Protein AF-A0A388SKE5-F1 (afdb_monomer_lite)

pLDDT: mean 77.59, std 18.89, range [43.91, 95.75]

Radius of gyration: 23.03 Å; chains: 1; bounding box: 54×55×40 Å

Structure (mmCIF, N/CA/C/O backbone):
data_AF-A0A388SKE5-F1
#
_entry.id   AF-A0A388SKE5-F1
#
loop_
_atom_site.group_PDB
_atom_site.id
_atom_site.type_symbol
_atom_site.label_atom_id
_atom_site.label_alt_id
_atom_site.label_comp_id
_atom_site.label_asym_id
_atom_site.label_entity_id
_atom_site.label_seq_id
_atom_site.pdbx_PDB_ins_code
_atom_site.Cartn_x
_atom_site.Cartn_y
_atom_site.Cartn_z
_atom_site.occupancy
_atom_site.B_iso_or_equiv
_atom_site.auth_seq_id
_atom_site.auth_comp_id
_atom_site.auth_asym_id
_atom_site.auth_atom_id
_atom_site.pdbx_PDB_model_num
ATOM 1 N N . MET A 1 1 ? 25.478 -10.055 5.395 1.00 52.91 1 MET A N 1
ATOM 2 C CA . MET A 1 1 ? 24.537 -10.668 4.435 1.00 52.91 1 MET A CA 1
ATOM 3 C C . MET A 1 1 ? 23.573 -9.579 4.014 1.00 52.91 1 MET A C 1
ATOM 5 O O . MET A 1 1 ? 22.915 -9.023 4.881 1.00 52.91 1 MET A O 1
ATOM 9 N N . PHE A 1 2 ? 23.637 -9.171 2.746 1.00 61.38 2 PHE A N 1
ATOM 10 C CA . PHE A 1 2 ? 22.930 -8.008 2.207 1.00 61.38 2 PHE A CA 1
ATOM 11 C C . PHE A 1 2 ? 21.417 -8.188 2.361 1.00 61.38 2 PHE A C 1
ATOM 13 O O . PHE A 1 2 ? 20.822 -9.045 1.713 1.00 61.38 2 PHE A O 1
ATOM 20 N N . GLY A 1 3 ? 20.822 -7.413 3.269 1.00 72.88 3 GLY A N 1
ATOM 21 C CA . GLY A 1 3 ? 19.377 -7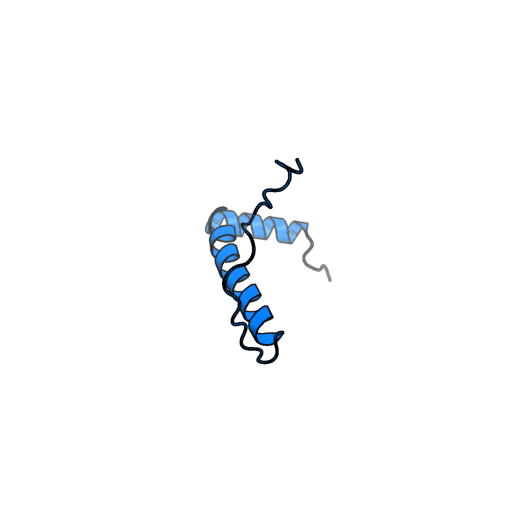.261 3.347 1.00 72.88 3 GLY A CA 1
ATOM 22 C C . GLY A 1 3 ? 18.880 -6.580 2.079 1.00 72.88 3 GLY A C 1
ATOM 23 O O . GLY A 1 3 ? 19.586 -5.750 1.511 1.00 72.88 3 GLY A O 1
ATOM 24 N N . ILE A 1 4 ? 17.684 -6.961 1.639 1.00 80.56 4 ILE A N 1
ATOM 25 C CA . ILE A 1 4 ? 16.993 -6.331 0.515 1.00 80.56 4 ILE A CA 1
ATOM 26 C C . ILE A 1 4 ? 16.958 -4.825 0.784 1.00 80.56 4 ILE A C 1
ATOM 28 O O . ILE A 1 4 ? 16.326 -4.374 1.742 1.00 80.56 4 ILE A O 1
ATOM 32 N N . GLY A 1 5 ? 17.694 -4.062 -0.017 1.00 89.50 5 GLY A N 1
ATOM 33 C CA . GLY A 1 5 ? 17.723 -2.618 0.077 1.00 89.50 5 GLY A CA 1
ATOM 34 C C . GLY A 1 5 ? 16.452 -2.010 -0.501 1.00 89.50 5 GLY A C 1
ATOM 35 O O . GLY A 1 5 ? 15.636 -2.657 -1.164 1.00 89.50 5 GLY A O 1
ATOM 36 N N . ILE A 1 6 ? 16.287 -0.709 -0.263 1.00 93.12 6 ILE A N 1
ATOM 37 C CA . ILE A 1 6 ? 15.176 0.070 -0.828 1.00 93.12 6 ILE A CA 1
ATOM 38 C C . ILE A 1 6 ? 15.182 -0.016 -2.364 1.00 93.12 6 ILE A C 1
ATOM 40 O O . ILE A 1 6 ? 14.122 -0.010 -2.988 1.00 93.12 6 ILE A O 1
ATOM 44 N N . GLN A 1 7 ? 16.364 -0.131 -2.974 1.00 91.88 7 GLN A N 1
ATOM 45 C CA . GLN A 1 7 ? 16.525 -0.183 -4.421 1.00 91.88 7 GLN A CA 1
ATOM 46 C C . GLN A 1 7 ? 16.019 -1.505 -5.011 1.00 91.88 7 GLN A C 1
ATOM 48 O O . GLN A 1 7 ? 15.259 -1.481 -5.978 1.00 91.88 7 GLN A O 1
ATOM 53 N N . GLU A 1 8 ? 16.346 -2.646 -4.402 1.00 92.19 8 GLU A N 1
ATOM 54 C CA . GLU A 1 8 ? 15.805 -3.946 -4.801 1.00 92.19 8 GLU A CA 1
ATOM 55 C C . GLU A 1 8 ? 14.288 -4.010 -4.589 1.00 92.19 8 GLU A C 1
ATOM 57 O O . GLU A 1 8 ? 13.564 -4.490 -5.464 1.00 92.19 8 GLU A O 1
ATOM 62 N N . LEU A 1 9 ? 13.784 -3.464 -3.475 1.00 93.50 9 LEU A N 1
ATOM 63 C CA . LEU A 1 9 ? 12.345 -3.392 -3.213 1.00 93.50 9 LEU A CA 1
ATOM 64 C C . LEU A 1 9 ? 11.611 -2.560 -4.277 1.00 93.50 9 LEU A C 1
ATOM 66 O O . LEU A 1 9 ? 10.530 -2.950 -4.714 1.00 93.50 9 LEU A O 1
ATOM 70 N N . LEU A 1 10 ? 12.200 -1.447 -4.728 1.00 94.12 10 LEU A N 1
ATOM 71 C CA . LEU A 1 10 ? 11.648 -0.622 -5.806 1.00 94.12 10 LEU A CA 1
ATOM 72 C C . LEU A 1 10 ? 11.583 -1.375 -7.136 1.00 94.12 10 LEU A C 1
ATOM 74 O O . LEU A 1 10 ? 10.567 -1.298 -7.823 1.00 94.12 10 LEU A O 1
ATOM 78 N N . VAL A 1 11 ? 12.626 -2.129 -7.493 1.00 95.25 11 VAL A N 1
ATOM 79 C CA . VAL A 1 11 ? 12.630 -2.941 -8.722 1.00 95.25 11 VAL A CA 1
ATOM 80 C C . VAL A 1 11 ? 11.524 -3.997 -8.679 1.00 95.25 11 VAL A C 1
ATOM 82 O O . VAL A 1 11 ? 10.771 -4.147 -9.643 1.00 95.25 11 VAL A O 1
ATOM 85 N N . VAL A 1 12 ? 11.374 -4.689 -7.546 1.00 94.38 12 VAL A N 1
ATOM 86 C CA . VAL A 1 12 ? 10.294 -5.668 -7.354 1.00 94.38 12 VAL A CA 1
ATOM 87 C C . VAL A 1 12 ? 8.926 -4.989 -7.413 1.00 94.38 12 VAL A C 1
ATOM 89 O O . VAL A 1 12 ? 8.023 -5.495 -8.076 1.00 94.38 12 VAL A O 1
ATOM 92 N N . LEU A 1 13 ? 8.769 -3.823 -6.781 1.00 93.75 13 LEU A N 1
ATOM 93 C CA . LEU A 1 13 ? 7.528 -3.054 -6.823 1.00 93.75 13 LEU A CA 1
ATOM 94 C C . LEU A 1 13 ? 7.150 -2.689 -8.263 1.00 93.75 13 LEU A C 1
ATOM 96 O O . LEU A 1 13 ? 5.998 -2.866 -8.646 1.00 93.75 13 LEU A O 1
ATOM 100 N N . VAL A 1 14 ? 8.107 -2.238 -9.078 1.00 95.44 14 VAL A N 1
ATOM 101 C CA . VAL A 1 14 ? 7.867 -1.933 -10.496 1.00 95.44 14 VAL A CA 1
ATOM 102 C C . VAL A 1 14 ? 7.429 -3.182 -11.265 1.00 95.44 14 VAL A C 1
ATOM 104 O O . VAL A 1 14 ? 6.469 -3.108 -12.025 1.00 95.44 14 VAL A O 1
ATOM 107 N N . LEU A 1 15 ? 8.056 -4.341 -11.041 1.00 95.75 15 LEU A N 1
ATOM 108 C CA . LEU A 1 15 ? 7.633 -5.599 -11.672 1.00 95.75 15 LEU A CA 1
ATOM 109 C C . LEU A 1 15 ? 6.201 -5.991 -11.289 1.00 95.75 15 LEU A C 1
ATOM 111 O O . LEU A 1 15 ? 5.397 -6.325 -12.158 1.00 95.75 15 LEU A O 1
ATOM 115 N N . VAL A 1 16 ? 5.859 -5.901 -10.004 1.00 95.12 16 VAL A N 1
ATOM 116 C CA . VAL A 1 16 ? 4.494 -6.144 -9.511 1.00 95.12 16 VAL A CA 1
ATOM 117 C C . VAL A 1 16 ? 3.513 -5.175 -10.175 1.00 95.12 16 VAL A C 1
ATOM 119 O O . VAL A 1 16 ? 2.446 -5.587 -10.626 1.00 95.12 16 VAL A O 1
ATOM 122 N N . LEU A 1 17 ? 3.884 -3.901 -10.302 1.00 94.44 17 LEU A N 1
ATOM 123 C CA . LEU A 1 17 ? 3.069 -2.895 -10.972 1.00 94.44 17 LEU A CA 1
ATOM 124 C C . LEU A 1 17 ? 2.895 -3.145 -12.470 1.00 94.44 17 LEU A C 1
ATOM 126 O O . LEU A 1 17 ? 1.844 -2.807 -13.001 1.00 94.44 17 LEU A O 1
ATOM 130 N N . LEU A 1 18 ? 3.874 -3.735 -13.152 1.00 95.06 18 LEU A N 1
ATOM 131 C CA . LEU A 1 18 ? 3.731 -4.116 -14.559 1.00 95.06 18 LEU A CA 1
ATOM 132 C C . LEU A 1 18 ? 2.768 -5.295 -14.733 1.00 95.06 18 LEU A C 1
ATOM 134 O O . LEU A 1 18 ? 1.973 -5.295 -15.667 1.00 95.06 18 LEU A O 1
ATOM 138 N N . VAL A 1 19 ? 2.809 -6.275 -13.826 1.00 95.00 19 VAL A N 1
ATOM 139 C CA . VAL A 1 19 ? 1.942 -7.464 -13.883 1.00 95.00 19 VAL A CA 1
ATOM 140 C C . VAL A 1 19 ? 0.500 -7.134 -13.492 1.00 95.00 19 VAL A C 1
ATOM 142 O O . VAL A 1 19 ? -0.437 -7.523 -14.183 1.00 95.00 19 VAL A O 1
ATOM 145 N N . PHE A 1 20 ? 0.310 -6.422 -12.380 1.00 92.75 20 PHE A N 1
ATOM 146 C CA . PHE A 1 20 ? -1.017 -6.137 -11.825 1.00 92.75 20 PHE A CA 1
ATOM 147 C C . PHE A 1 20 ? -1.579 -4.771 -12.243 1.00 92.75 20 PHE A C 1
ATOM 149 O O . PHE A 1 20 ? -2.782 -4.541 -12.137 1.00 92.75 20 PHE A O 1
ATOM 156 N N . GLY A 1 21 ? -0.734 -3.857 -12.719 1.00 90.81 21 GLY A N 1
ATOM 157 C CA . GLY A 1 21 ? -1.093 -2.473 -13.021 1.00 90.81 21 GLY A CA 1
ATOM 158 C C . GLY A 1 21 ? -1.038 -1.546 -11.798 1.00 90.81 21 GLY A C 1
ATOM 159 O O . GLY A 1 21 ? -1.382 -1.926 -10.677 1.00 90.81 21 GLY A O 1
ATOM 160 N N . ALA A 1 22 ? -0.688 -0.274 -12.027 1.00 89.88 22 ALA A N 1
ATOM 161 C CA . ALA A 1 22 ? -0.639 0.781 -11.000 1.00 89.88 22 ALA A CA 1
ATOM 162 C C . ALA A 1 22 ? -1.967 1.005 -10.258 1.00 89.88 22 ALA A C 1
ATOM 164 O O . ALA A 1 22 ? -1.968 1.411 -9.098 1.00 89.88 22 ALA A O 1
ATOM 165 N N . ASN A 1 23 ? -3.095 0.689 -10.898 1.00 91.12 23 ASN A N 1
ATOM 166 C CA . ASN A 1 23 ? -4.425 0.911 -10.334 1.00 91.12 23 ASN A CA 1
ATOM 167 C C . ASN A 1 23 ? -4.846 -0.159 -9.314 1.00 91.12 23 ASN A C 1
ATOM 169 O O . ASN A 1 23 ? -5.701 0.116 -8.474 1.00 91.12 23 ASN A O 1
ATOM 173 N N . LYS A 1 24 ? -4.245 -1.359 -9.338 1.00 90.19 24 LYS A N 1
ATOM 174 C CA . LYS A 1 24 ? -4.661 -2.456 -8.450 1.00 90.19 24 LYS A CA 1
ATOM 175 C C . LYS A 1 24 ? -4.170 -2.299 -7.013 1.00 90.19 24 LYS A C 1
ATOM 177 O O . LYS A 1 24 ? -4.890 -2.676 -6.092 1.00 90.19 24 LYS A O 1
ATOM 182 N N . LEU A 1 25 ? -3.001 -1.693 -6.794 1.00 90.81 25 LEU A N 1
ATOM 183 C CA . LEU A 1 25 ? -2.488 -1.450 -5.439 1.00 90.81 25 LEU A CA 1
ATOM 184 C C . LEU A 1 25 ? -3.396 -0.507 -4.615 1.00 90.81 25 LEU A C 1
ATOM 186 O O . LEU A 1 25 ? -3.757 -0.890 -3.501 1.00 90.81 25 LEU A O 1
ATOM 190 N N . PRO A 1 26 ? -3.826 0.672 -5.116 1.00 89.62 26 PRO A N 1
ATOM 191 C CA . PRO A 1 26 ? -4.763 1.540 -4.394 1.00 89.62 26 PRO A CA 1
ATOM 192 C C . PRO A 1 26 ? -6.142 0.909 -4.177 1.00 89.62 26 PRO A C 1
ATOM 194 O O . PRO A 1 26 ? -6.736 1.081 -3.113 1.00 89.62 26 PRO A O 1
ATOM 197 N N . GLU A 1 27 ? -6.645 0.164 -5.165 1.00 91.62 27 GLU A N 1
ATOM 198 C CA . GLU A 1 27 ? -7.946 -0.512 -5.109 1.00 91.62 27 GLU A CA 1
ATOM 199 C C . GLU A 1 27 ? -7.998 -1.525 -3.954 1.00 91.62 27 GLU A C 1
ATOM 201 O O . GLU A 1 27 ? -8.908 -1.488 -3.120 1.00 91.62 27 GLU A O 1
ATOM 206 N N . ILE A 1 28 ? -6.964 -2.363 -3.840 1.00 92.12 28 ILE A N 1
ATOM 207 C CA . ILE A 1 28 ? -6.827 -3.352 -2.763 1.00 92.12 28 ILE A CA 1
ATOM 208 C C . ILE A 1 28 ? -6.489 -2.657 -1.434 1.00 92.12 28 ILE A C 1
ATOM 210 O O . ILE A 1 28 ? -7.079 -2.966 -0.395 1.00 92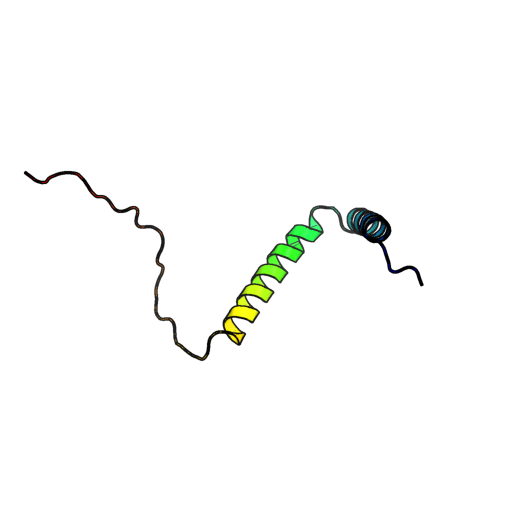.12 28 ILE A O 1
ATOM 214 N N . GLY A 1 29 ? -5.586 -1.673 -1.456 1.00 93.62 29 GLY A N 1
ATOM 215 C CA . GLY A 1 29 ? -5.156 -0.924 -0.275 1.00 93.62 29 GLY A CA 1
ATOM 216 C C . GLY A 1 29 ? -6.294 -0.162 0.406 1.00 93.62 29 GLY A C 1
ATOM 217 O O . GLY A 1 29 ? -6.371 -0.143 1.633 1.00 93.62 29 GLY A O 1
ATOM 218 N N . GLY A 1 30 ? -7.231 0.403 -0.358 1.00 95.12 30 GLY A N 1
ATOM 219 C CA . GLY A 1 30 ? -8.414 1.064 0.195 1.00 95.12 30 GLY A CA 1
ATOM 220 C C . GLY A 1 30 ? -9.331 0.102 0.960 1.00 95.12 30 GLY A C 1
ATOM 22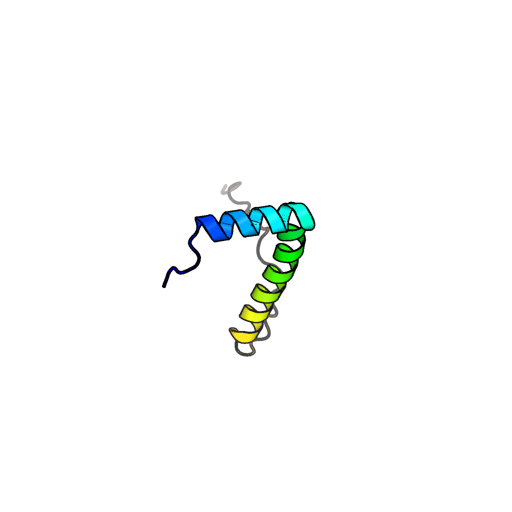1 O O . GLY A 1 30 ? -9.849 0.454 2.021 1.00 95.12 30 GLY A O 1
ATOM 222 N N . GLY A 1 31 ? -9.513 -1.121 0.451 1.00 94.81 31 GLY A N 1
ATOM 223 C CA . GLY A 1 31 ? -10.279 -2.175 1.123 1.00 94.81 31 GLY A CA 1
ATOM 224 C C . GLY A 1 31 ? -9.592 -2.673 2.393 1.00 94.81 31 GLY A C 1
ATOM 225 O O . GLY A 1 31 ? -10.187 -2.641 3.472 1.00 94.81 31 GLY A O 1
ATOM 226 N N . LEU A 1 32 ? -8.316 -3.049 2.278 1.00 95.75 32 LEU A N 1
ATOM 227 C CA . LEU A 1 32 ? -7.509 -3.522 3.405 1.00 95.75 32 LEU A CA 1
ATOM 228 C C . LEU A 1 32 ? -7.344 -2.449 4.486 1.00 95.75 32 LEU A C 1
ATOM 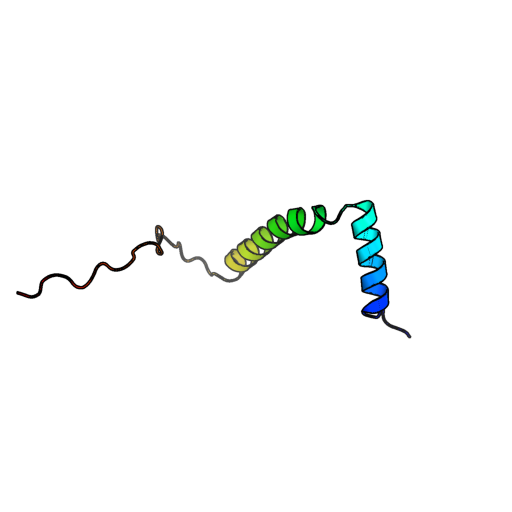230 O O . LEU A 1 32 ? -7.467 -2.750 5.666 1.00 95.75 32 LEU A O 1
ATOM 234 N N . GLY A 1 33 ? -7.139 -1.187 4.111 1.00 94.25 33 GLY A N 1
ATOM 235 C CA . GLY A 1 33 ? -6.994 -0.083 5.058 1.00 94.25 33 GLY A CA 1
ATOM 236 C C . GLY A 1 33 ? -8.257 0.155 5.887 1.00 94.25 33 GLY A C 1
ATOM 237 O O . GLY A 1 33 ? -8.172 0.354 7.099 1.00 94.25 33 GLY A O 1
ATOM 238 N N . ARG A 1 34 ? -9.443 0.072 5.266 1.00 94.25 34 ARG A N 1
ATOM 239 C CA . ARG A 1 34 ? -10.723 0.120 5.994 1.00 94.25 34 ARG A CA 1
ATOM 240 C C . ARG A 1 34 ? -10.884 -1.080 6.924 1.00 94.25 34 ARG A C 1
ATOM 242 O O . ARG A 1 34 ? -11.267 -0.889 8.075 1.00 94.25 34 ARG A O 1
ATOM 249 N N . ALA A 1 35 ? -10.545 -2.282 6.456 1.00 95.38 35 ALA A N 1
ATOM 250 C CA . ALA A 1 35 ? -10.610 -3.497 7.263 1.00 95.38 35 ALA A CA 1
ATOM 251 C C . ALA A 1 35 ? -9.682 -3.419 8.484 1.00 95.38 35 ALA A C 1
ATOM 253 O O . ALA A 1 35 ? -10.140 -3.613 9.604 1.00 95.38 35 ALA A O 1
ATOM 254 N N . ILE A 1 36 ? -8.416 -3.035 8.296 1.00 95.31 36 ILE A N 1
ATOM 255 C CA . ILE A 1 36 ? -7.439 -2.861 9.380 1.00 95.31 36 ILE A CA 1
ATOM 256 C C . ILE A 1 36 ? -7.900 -1.776 10.358 1.00 95.31 36 ILE A C 1
ATOM 258 O O . ILE A 1 36 ? -7.788 -1.950 11.568 1.00 95.31 36 ILE A O 1
ATOM 262 N N . ARG A 1 37 ? -8.450 -0.659 9.863 1.00 92.06 37 ARG A N 1
ATOM 263 C CA . ARG A 1 37 ? -8.973 0.419 10.716 1.00 92.06 37 ARG A CA 1
ATOM 264 C C . ARG A 1 37 ? -10.146 -0.048 11.576 1.00 92.06 37 ARG A C 1
ATOM 266 O O . AR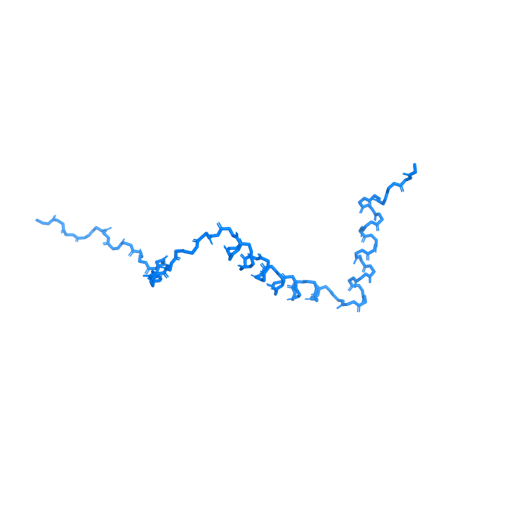G A 1 37 ? -10.177 0.274 12.761 1.00 92.06 37 ARG A O 1
ATOM 273 N N . ASN A 1 38 ? -11.092 -0.777 10.992 1.00 91.19 38 ASN A N 1
ATOM 274 C CA . ASN A 1 38 ? -12.252 -1.307 11.708 1.00 91.19 38 ASN A CA 1
ATOM 275 C C . ASN A 1 38 ? -11.840 -2.407 12.692 1.00 91.19 38 ASN A C 1
ATOM 277 O O . ASN A 1 38 ? -12.299 -2.397 13.827 1.00 91.19 38 ASN A O 1
ATOM 281 N N . PHE A 1 39 ? -10.916 -3.285 12.292 1.00 93.69 39 PHE A N 1
ATOM 282 C CA . PHE A 1 39 ? -10.335 -4.308 13.159 1.00 93.69 39 PHE A CA 1
ATOM 283 C C . PHE A 1 39 ? -9.638 -3.673 14.363 1.00 93.69 39 PHE A C 1
ATOM 285 O O . PHE A 1 39 ? -9.926 -4.019 15.501 1.00 93.69 39 PHE A O 1
ATOM 292 N N . LYS A 1 40 ? -8.794 -2.659 14.131 1.00 90.62 40 LYS A N 1
ATOM 293 C CA . LYS A 1 40 ? -8.113 -1.935 15.207 1.00 90.62 40 LYS A CA 1
ATOM 294 C C . LYS A 1 40 ? -9.098 -1.279 16.176 1.00 90.62 40 LYS A C 1
ATOM 296 O O . LYS A 1 40 ? -8.840 -1.314 17.372 1.00 90.62 40 LYS A O 1
ATOM 301 N N . ARG A 1 41 ? -10.193 -0.685 15.685 1.00 87.69 41 ARG A N 1
ATOM 302 C CA . ARG A 1 41 ? -11.245 -0.094 16.534 1.00 87.69 41 ARG A CA 1
ATOM 303 C C . ARG A 1 41 ? -11.922 -1.154 17.395 1.00 87.69 41 ARG A C 1
ATOM 305 O O . ARG A 1 41 ? -11.875 -1.038 18.608 1.00 87.69 41 ARG A O 1
ATOM 312 N N . ALA A 1 42 ? -12.399 -2.230 16.774 1.00 86.31 42 ALA A N 1
ATOM 313 C CA . ALA A 1 42 ? -13.045 -3.340 17.471 1.00 86.31 42 ALA A CA 1
ATOM 314 C C . ALA A 1 42 ? -12.136 -4.031 18.504 1.00 86.31 42 ALA A C 1
ATOM 316 O O . ALA A 1 42 ? -12.622 -4.524 19.510 1.00 86.31 42 ALA A O 1
ATOM 317 N N . THR A 1 43 ? -10.819 -4.081 18.275 1.00 87.44 43 THR A N 1
ATOM 318 C CA . THR A 1 43 ? -9.865 -4.639 19.249 1.00 87.44 43 THR A CA 1
ATOM 319 C C . THR A 1 43 ? -9.438 -3.637 20.329 1.00 87.44 43 THR A C 1
ATOM 321 O O . THR A 1 43 ? -8.984 -4.060 21.387 1.00 87.44 43 THR A O 1
ATOM 324 N N . SER A 1 44 ? -9.525 -2.326 20.077 1.00 81.19 44 SER A N 1
ATOM 325 C CA . SER A 1 44 ? -9.029 -1.296 21.011 1.00 81.19 44 SER A CA 1
ATOM 326 C C . SER A 1 44 ? -10.122 -0.660 21.872 1.00 81.19 44 SER A C 1
ATOM 328 O O . SER A 1 44 ? -9.792 -0.055 22.887 1.00 81.19 44 SER A O 1
ATOM 330 N N . GLU A 1 45 ? -11.390 -0.756 21.476 1.00 70.00 45 GLU A N 1
ATOM 331 C CA . GLU A 1 45 ? -12.531 -0.260 22.247 1.00 70.00 45 GLU A CA 1
ATOM 332 C C . GLU A 1 45 ? -13.090 -1.417 23.103 1.00 70.00 45 GLU A C 1
ATOM 334 O O . GLU A 1 45 ? -13.608 -2.379 22.537 1.00 70.00 45 GLU A O 1
ATOM 339 N N . PRO A 1 46 ? -12.958 -1.395 24.448 1.00 61.09 46 PRO A N 1
ATOM 340 C CA . PRO A 1 46 ? -13.767 -2.262 25.306 1.00 61.09 46 PRO A CA 1
ATOM 341 C C . PRO A 1 46 ? -15.244 -1.879 25.139 1.00 61.09 46 PRO A C 1
ATOM 343 O O . PRO A 1 46 ? -15.527 -0.698 24.963 1.00 61.09 46 PRO A O 1
ATOM 346 N N . ASP A 1 47 ? -16.145 -2.866 25.164 1.00 60.25 47 ASP A N 1
ATOM 347 C CA . ASP A 1 47 ? -17.581 -2.769 24.846 1.00 60.25 47 ASP A CA 1
ATOM 348 C C . ASP A 1 47 ? -18.294 -1.527 25.430 1.00 60.25 47 ASP A C 1
ATOM 350 O O . ASP A 1 47 ? -18.968 -1.594 26.456 1.00 60.25 47 ASP A O 1
ATOM 354 N N . GLU A 1 48 ? -18.211 -0.386 24.751 1.00 58.38 48 GLU A N 1
ATOM 355 C CA . GLU A 1 48 ? -19.101 0.748 24.960 1.00 58.38 48 GLU A CA 1
ATOM 356 C C . GLU A 1 48 ? -19.954 0.889 23.705 1.00 58.38 48 GLU A C 1
ATOM 358 O O . GLU A 1 48 ? -19.482 1.199 22.611 1.00 58.38 48 GLU A O 1
ATOM 363 N N . ILE A 1 49 ? -21.241 0.586 23.868 1.00 58.62 49 ILE A N 1
ATOM 364 C CA . ILE A 1 49 ? -22.269 0.751 22.846 1.00 58.62 49 ILE A CA 1
ATOM 365 C C . ILE A 1 49 ? -22.348 2.249 22.513 1.00 58.62 49 ILE A C 1
ATOM 367 O O . ILE A 1 49 ? -23.024 3.009 23.206 1.00 58.62 49 ILE A O 1
ATOM 371 N N . ASP A 1 50 ? -21.648 2.686 21.465 1.00 54.44 50 ASP A N 1
ATOM 372 C CA . ASP A 1 50 ? -21.680 4.075 21.000 1.00 54.44 50 ASP A CA 1
ATOM 373 C C . ASP A 1 50 ? -22.988 4.343 20.236 1.00 54.44 50 ASP A C 1
ATOM 375 O O . ASP A 1 50 ? -23.094 4.165 19.020 1.00 54.44 50 ASP A O 1
ATOM 379 N N . ILE A 1 51 ? -24.022 4.764 20.970 1.00 53.22 51 ILE A N 1
ATOM 380 C CA . ILE A 1 51 ? -25.276 5.296 20.418 1.00 53.22 51 ILE A CA 1
ATOM 381 C C . ILE A 1 51 ? -25.091 6.792 20.105 1.00 53.22 51 ILE A C 1
ATOM 383 O O . ILE A 1 51 ? -25.835 7.635 20.601 1.00 53.22 51 ILE A O 1
ATOM 387 N N . THR A 1 52 ? -24.096 7.161 19.296 1.00 50.94 52 THR A N 1
ATOM 388 C CA . THR A 1 52 ? -23.939 8.554 18.847 1.00 50.94 52 THR A CA 1
ATOM 389 C C . THR A 1 52 ? -24.213 8.658 17.345 1.00 50.94 52 THR A C 1
ATOM 391 O O . THR A 1 52 ? -23.342 8.340 16.529 1.00 50.94 52 THR A O 1
ATOM 394 N N . PRO A 1 53 ? -25.402 9.135 16.922 1.00 51.81 53 PRO A N 1
ATOM 395 C CA . PRO A 1 53 ? -25.641 9.441 15.524 1.00 51.81 53 PRO A CA 1
ATOM 396 C C . PRO A 1 53 ? -24.839 10.697 15.160 1.00 51.81 53 PRO A C 1
ATOM 398 O O . PRO A 1 53 ? -25.024 11.763 15.736 1.00 51.81 53 PRO A O 1
ATOM 401 N N . GLY A 1 54 ? -23.913 10.537 14.213 1.00 55.28 54 GLY A N 1
ATOM 402 C CA . GLY A 1 54 ? -23.344 11.583 13.360 1.00 55.28 54 GLY A CA 1
ATOM 403 C C . GLY A 1 54 ? -23.112 12.968 13.976 1.00 55.28 54 GLY A C 1
ATOM 404 O O . GLY A 1 54 ? -23.952 13.851 13.857 1.00 55.28 54 GLY A O 1
ATOM 405 N N . LYS A 1 55 ? -21.892 13.237 14.452 1.00 53.22 55 LYS A N 1
ATOM 406 C CA . LYS A 1 55 ? -21.371 14.612 14.528 1.00 53.22 55 LYS A CA 1
ATOM 407 C C . LYS A 1 55 ? -20.211 14.810 13.565 1.00 53.22 55 LYS A C 1
ATOM 409 O O . LYS A 1 55 ? -19.093 14.375 13.842 1.00 53.22 55 LYS A O 1
ATOM 414 N N . LYS A 1 56 ? -20.491 15.519 12.465 1.00 46.62 56 LYS A N 1
ATOM 415 C CA . LYS A 1 56 ? -19.681 16.631 11.927 1.00 46.62 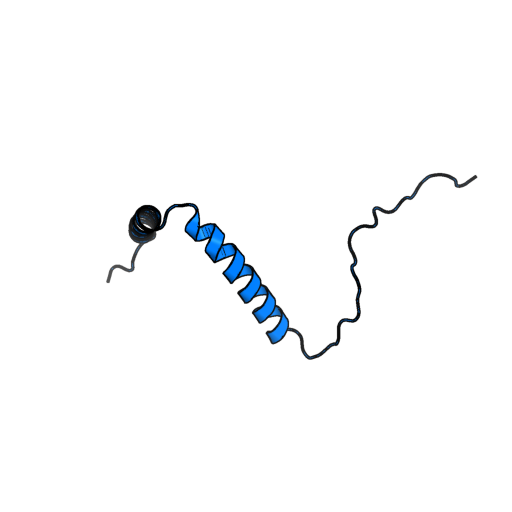56 LYS A CA 1
ATOM 416 C C . LYS A 1 56 ? -20.260 17.106 10.591 1.00 46.62 56 LYS A C 1
ATOM 418 O O . LYS A 1 56 ? -19.748 16.754 9.541 1.00 46.62 56 LYS A O 1
ATOM 423 N N . ASN A 1 57 ? -21.338 17.885 10.660 1.00 48.34 57 ASN A N 1
ATOM 424 C CA . ASN A 1 57 ? -21.714 18.879 9.650 1.00 48.34 57 ASN A CA 1
ATOM 425 C C . ASN A 1 57 ? -22.724 19.861 10.266 1.00 48.34 57 ASN A C 1
ATOM 427 O O . ASN A 1 57 ? -23.868 19.941 9.851 1.00 48.34 57 ASN A O 1
ATOM 431 N N . GLU A 1 58 ? -22.285 20.623 11.263 1.00 48.53 58 GLU A N 1
ATOM 432 C CA . GLU A 1 58 ? -22.941 21.879 11.635 1.00 48.53 58 GLU A CA 1
ATOM 433 C C . GLU A 1 58 ? -21.853 22.946 11.651 1.00 48.53 58 GLU A C 1
ATOM 435 O O . GLU A 1 58 ? -21.080 23.081 12.602 1.00 48.53 58 GLU A O 1
ATOM 440 N N . LYS A 1 59 ? -21.738 23.657 10.522 1.00 46.34 59 LYS A N 1
ATOM 441 C CA . LYS A 1 59 ? -21.131 24.983 10.514 1.00 46.34 59 LYS A CA 1
ATOM 442 C C . LYS A 1 59 ? -22.040 25.844 11.371 1.00 46.34 59 LYS A C 1
ATOM 444 O O . LYS A 1 59 ? -23.187 26.078 11.016 1.00 46.34 59 LYS A O 1
ATOM 449 N N . ILE A 1 60 ? -21.500 26.232 12.513 1.00 49.34 60 ILE A N 1
ATOM 450 C CA . ILE A 1 60 ? -22.101 27.141 13.467 1.00 49.34 60 ILE A CA 1
ATOM 451 C C . ILE A 1 60 ? -22.341 28.470 12.748 1.00 49.34 60 ILE A C 1
ATOM 453 O O . ILE A 1 60 ? -21.423 29.235 12.469 1.00 49.34 60 ILE A O 1
ATOM 457 N N . GLU A 1 61 ? -23.605 28.668 12.413 1.00 56.94 61 GLU A N 1
ATOM 458 C CA . GLU A 1 61 ? -24.305 29.928 12.240 1.00 56.94 61 GLU A CA 1
ATOM 459 C C . GLU A 1 61 ? -24.235 30.716 13.556 1.00 56.94 61 GLU A C 1
ATOM 461 O O . GLU A 1 61 ? -24.993 30.451 14.483 1.00 56.94 61 GLU A O 1
ATOM 466 N N . LYS A 1 62 ? -23.265 31.629 13.668 1.00 52.56 62 LYS A N 1
ATOM 467 C CA . LYS A 1 62 ? -23.243 32.787 14.584 1.00 52.56 62 LYS A CA 1
ATOM 468 C C . LYS A 1 62 ? -22.401 33.832 13.848 1.00 52.56 62 LYS A C 1
ATOM 470 O O . LYS A 1 62 ? -21.261 33.538 13.512 1.00 52.56 62 LYS A O 1
ATOM 475 N N . ASP A 1 63 ? -22.925 34.970 13.413 1.00 52.91 63 ASP A N 1
ATOM 476 C CA . ASP A 1 63 ? -23.199 36.093 14.303 1.00 52.91 63 ASP A CA 1
ATOM 477 C C . ASP A 1 63 ? -24.044 37.130 13.536 1.00 52.91 63 ASP A C 1
ATOM 479 O O . ASP A 1 63 ? -23.517 38.000 12.848 1.00 52.91 63 ASP A O 1
ATOM 483 N N . ASP A 1 64 ? -25.367 36.985 13.577 1.00 55.88 64 ASP A N 1
ATOM 484 C CA . ASP A 1 64 ? -26.300 38.019 13.140 1.00 55.88 64 ASP A CA 1
ATOM 485 C C . ASP A 1 64 ? -27.333 38.177 14.259 1.00 55.88 64 ASP A C 1
ATOM 487 O O . ASP A 1 64 ? -28.028 37.225 14.618 1.00 55.88 64 ASP A O 1
ATOM 491 N N . LYS A 1 65 ? -27.439 39.411 14.762 1.00 54.03 65 LYS A N 1
ATOM 492 C CA . LYS A 1 65 ? -28.447 39.924 15.710 1.00 54.03 65 LYS A CA 1
ATOM 493 C C . LYS A 1 65 ? -28.186 39.660 17.196 1.00 54.03 65 LYS A C 1
ATOM 495 O O . LYS A 1 65 ? -28.878 38.883 17.847 1.00 54.03 65 LYS A O 1
ATOM 500 N N . GLN A 1 66 ? -27.318 40.491 17.765 1.00 51.94 66 GLN A N 1
ATOM 501 C CA . GLN A 1 66 ? -27.611 41.090 19.066 1.00 51.94 66 GLN A CA 1
ATOM 502 C C . GLN A 1 66 ? -27.991 42.559 18.821 1.00 51.94 66 GLN A C 1
ATOM 504 O O . GLN A 1 66 ? -27.131 43.401 18.569 1.00 51.94 66 GLN A O 1
ATOM 509 N N . ALA A 1 67 ? -29.302 42.802 18.774 1.00 43.91 67 ALA A N 1
ATOM 510 C CA . ALA A 1 67 ? -29.938 44.111 18.910 1.00 43.91 67 ALA A CA 1
ATOM 511 C C . ALA A 1 67 ? -30.347 44.309 20.375 1.00 43.91 67 ALA A C 1
ATOM 513 O O . ALA A 1 67 ? -30.604 43.275 21.039 1.00 43.91 67 ALA A O 1
#

Sequence (67 aa):
MFGIGIQELLVVLVLVLLVFGANKLPEIGGGLGRAIRNFKRATSEPDEIDITPGKKNEKIEKDDKQA

Foldseek 3Di:
DDDCDPVNVVVVVVVVCVVCNPVVCVVVCVVVVVVVVVVCCVVVDDDDPPPDPDDDDDPDDDDDDPD

Secondary structure (DSSP, 8-state):
-----HHHHHHHHHHHHHHH-TTHHHHHHHHHHHHHHHHHHHHHS-S----------------S---